Protein AF-A0A2R3IL04-F1 (afdb_monomer_lite)

Sequence (60 aa):
MKHQAFEIRSLAGNVLATVTAPVSGWTHEQLLDVAVQHEAITRDGADGYLGTQWVGSTEI

Secondary structure (DSSP, 8-state):
-TTSPEEEEETTS-EEEEEPPPTT---HHHHHHHHHHTGGG-TT-EEEEETTEEEEE---

Radius of gyration: 10.61 Å; chains: 1; bounding box: 25×16×29 Å

Foldseek 3Di:
DQQAWKFKAAPVGHTPDTHGHDPVGDDPVVVVVVCVVCVVVQVNKIWIDRVPDTDDIDDD

Organism: NCBI:txid2994495

pLDDT: mean 92.41, std 6.32, range [64.88, 97.56]

Structure (mmCIF, N/CA/C/O backbone):
data_AF-A0A2R3IL04-F1
#
_entry.id   AF-A0A2R3IL04-F1
#
loop_
_atom_site.group_PDB
_atom_site.id
_atom_site.type_symbol
_atom_site.label_atom_id
_atom_site.label_alt_id
_atom_site.label_comp_id
_atom_site.label_asym_id
_atom_site.label_entity_id
_atom_site.label_seq_id
_atom_site.pdbx_PDB_ins_code
_atom_site.Cartn_x
_atom_site.Cartn_y
_atom_site.Cartn_z
_atom_site.occupancy
_atom_site.B_iso_or_equiv
_atom_site.auth_seq_id
_atom_site.auth_comp_id
_atom_site.auth_asym_id
_atom_site.auth_atom_id
_atom_site.pdbx_PDB_model_num
ATOM 1 N N . MET A 1 1 ? -13.567 -0.391 3.963 1.00 64.88 1 MET A N 1
ATOM 2 C CA . MET A 1 1 ? -12.294 0.182 3.473 1.00 64.88 1 MET A CA 1
ATOM 3 C C . MET A 1 1 ? -11.188 0.089 4.522 1.00 64.88 1 MET A C 1
ATOM 5 O O . MET A 1 1 ? -10.245 -0.642 4.286 1.00 64.88 1 MET A O 1
ATOM 9 N N . LYS A 1 2 ? -11.304 0.751 5.687 1.00 76.56 2 LYS A N 1
ATOM 10 C CA . LYS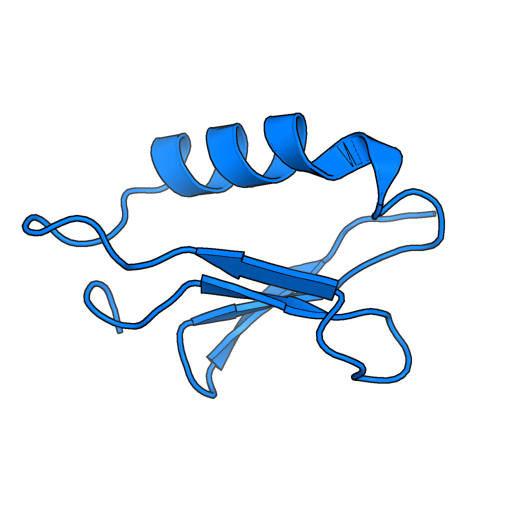 A 1 2 ? -10.199 0.874 6.665 1.00 76.56 2 LYS A CA 1
ATOM 11 C C . LYS A 1 2 ? -9.628 -0.437 7.228 1.00 76.56 2 LYS A C 1
ATOM 13 O O . LYS A 1 2 ? -8.481 -0.433 7.639 1.0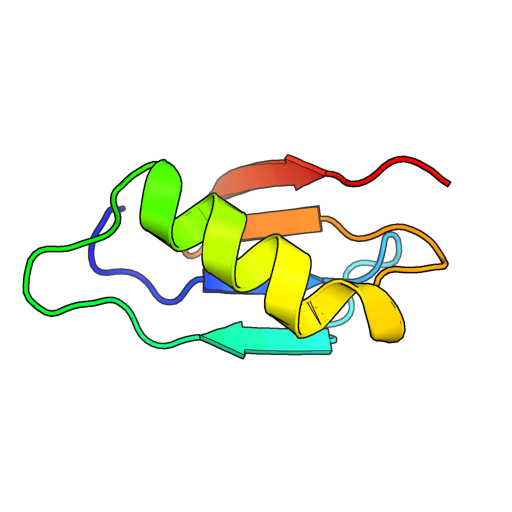0 76.56 2 LYS A O 1
ATOM 18 N N . HIS A 1 3 ? -10.395 -1.527 7.234 1.00 88.44 3 HIS A N 1
ATOM 19 C CA . HIS A 1 3 ? -9.944 -2.849 7.703 1.00 88.44 3 HIS A CA 1
ATOM 20 C C . HIS A 1 3 ? -9.469 -3.776 6.570 1.00 88.44 3 HIS A C 1
ATOM 22 O O . HIS A 1 3 ? -9.231 -4.956 6.803 1.00 88.44 3 HIS A O 1
ATOM 28 N N . GLN A 1 4 ? -9.384 -3.280 5.332 1.00 93.00 4 GLN A N 1
ATOM 29 C CA . GLN A 1 4 ? -8.841 -4.057 4.217 1.00 93.00 4 GLN A CA 1
ATOM 30 C C . GLN A 1 4 ? -7.319 -3.975 4.210 1.00 93.00 4 GLN A C 1
ATOM 32 O O . GLN A 1 4 ? -6.754 -2.944 4.586 1.00 93.00 4 GLN A O 1
ATOM 37 N N . ALA A 1 5 ? -6.673 -5.046 3.752 1.00 94.75 5 ALA A N 1
ATOM 38 C CA . ALA A 1 5 ? -5.242 -5.025 3.506 1.00 94.75 5 ALA A CA 1
ATOM 39 C C . ALA A 1 5 ? -4.886 -3.894 2.529 1.00 94.75 5 ALA A C 1
ATOM 41 O O . ALA A 1 5 ? -5.653 -3.580 1.611 1.00 94.75 5 ALA A O 1
ATOM 42 N N . PHE A 1 6 ? -3.735 -3.279 2.775 1.00 96.25 6 PHE A N 1
ATOM 43 C CA . PHE A 1 6 ? -3.135 -2.315 1.874 1.00 96.25 6 PHE A CA 1
ATOM 44 C C . PHE A 1 6 ? -2.207 -3.053 0.917 1.00 96.25 6 PHE A C 1
ATOM 46 O O . PHE A 1 6 ? -1.272 -3.726 1.347 1.00 96.25 6 PHE A O 1
ATOM 53 N N . GLU A 1 7 ? -2.485 -2.958 -0.374 1.00 97.56 7 GLU A N 1
ATOM 54 C CA . GLU A 1 7 ? -1.654 -3.539 -1.418 1.00 97.56 7 GLU A CA 1
ATOM 55 C C . GLU A 1 7 ? -0.857 -2.445 -2.111 1.00 97.56 7 GLU A C 1
ATOM 57 O O . GLU A 1 7 ? -1.416 -1.446 -2.563 1.00 97.56 7 GLU A O 1
ATOM 62 N N 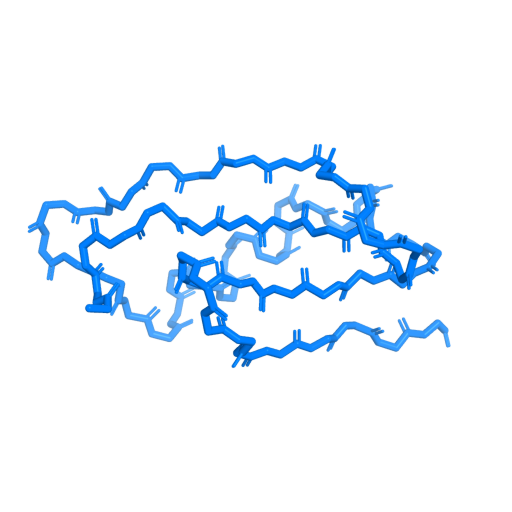. ILE A 1 8 ? 0.445 -2.678 -2.229 1.00 97.12 8 ILE A N 1
ATOM 63 C CA . ILE A 1 8 ? 1.343 -1.898 -3.072 1.00 97.12 8 ILE A CA 1
ATOM 64 C C . ILE A 1 8 ? 1.476 -2.668 -4.375 1.00 97.12 8 ILE A C 1
ATOM 66 O O . ILE A 1 8 ? 1.860 -3.841 -4.368 1.00 97.12 8 ILE A O 1
ATOM 70 N N . ARG A 1 9 ? 1.145 -2.028 -5.492 1.00 97.44 9 ARG A N 1
ATOM 71 C CA . ARG A 1 9 ? 1.196 -2.626 -6.826 1.00 97.44 9 ARG A CA 1
ATOM 72 C C . ARG A 1 9 ? 2.117 -1.816 -7.726 1.00 97.44 9 ARG A C 1
ATOM 74 O O . ARG A 1 9 ? 2.161 -0.600 -7.609 1.00 97.44 9 ARG A O 1
ATOM 81 N N . SER A 1 10 ? 2.834 -2.459 -8.639 1.00 95.81 10 SER A N 1
ATOM 82 C CA . SER A 1 10 ? 3.555 -1.736 -9.689 1.00 95.81 10 SER A CA 1
ATOM 83 C C . SER A 1 10 ? 2.570 -1.024 -10.617 1.00 95.81 10 SER A C 1
ATOM 85 O O . SER A 1 10 ? 1.392 -1.382 -10.666 1.00 95.81 10 SER A O 1
ATOM 87 N N . LEU A 1 11 ? 3.055 -0.086 -11.434 1.00 93.31 11 LEU A N 1
ATOM 88 C CA . LEU A 1 11 ? 2.228 0.588 -12.448 1.00 93.31 11 LEU A CA 1
ATOM 89 C C . LEU A 1 11 ? 1.640 -0.370 -13.506 1.00 93.31 11 LEU A C 1
ATOM 91 O O . LEU A 1 11 ? 0.674 -0.040 -14.187 1.00 93.31 11 LEU A O 1
ATOM 95 N N . ALA A 1 12 ? 2.193 -1.581 -13.632 1.00 94.06 12 ALA A N 1
ATOM 96 C CA . ALA A 1 12 ? 1.638 -2.650 -14.465 1.00 94.06 12 ALA A CA 1
ATOM 97 C C . ALA A 1 12 ? 0.538 -3.473 -13.754 1.00 94.06 12 ALA A C 1
ATOM 99 O O . ALA A 1 12 ? -0.007 -4.404 -14.342 1.00 94.06 12 ALA A O 1
ATOM 100 N N . GLY A 1 13 ? 0.227 -3.161 -12.492 1.00 93.75 13 GLY A N 1
ATOM 101 C CA . GLY A 1 13 ? -0.795 -3.824 -11.680 1.00 93.75 13 GLY A CA 1
ATOM 102 C C . GLY A 1 13 ? -0.318 -5.050 -10.894 1.00 93.75 13 GLY A C 1
ATOM 103 O O . GLY A 1 13 ? -1.135 -5.695 -10.237 1.00 93.75 13 GLY A O 1
ATOM 104 N N . ASN A 1 14 ? 0.977 -5.382 -10.918 1.00 96.12 14 ASN A N 1
ATOM 105 C CA . ASN A 1 14 ? 1.511 -6.531 -10.178 1.00 96.12 14 ASN A CA 1
ATOM 106 C C . ASN A 1 14 ? 1.639 -6.203 -8.690 1.00 96.12 14 ASN A C 1
ATOM 108 O O . ASN A 1 14 ? 2.206 -5.170 -8.351 1.00 96.12 14 ASN A O 1
ATOM 112 N N . VAL A 1 15 ? 1.183 -7.084 -7.797 1.00 96.69 15 VAL A N 1
ATOM 113 C CA . VAL A 1 15 ? 1.348 -6.890 -6.346 1.00 96.69 15 VAL A CA 1
ATOM 114 C C . VAL A 1 15 ? 2.826 -7.015 -5.967 1.00 96.69 15 VAL A C 1
ATOM 116 O O . VAL A 1 15 ? 3.443 -8.054 -6.189 1.00 96.69 15 VAL A O 1
ATOM 119 N N . LEU A 1 16 ? 3.375 -5.948 -5.388 1.00 96.50 16 LEU A N 1
ATOM 120 C CA . LEU A 1 16 ? 4.746 -5.862 -4.882 1.00 96.50 16 LEU A CA 1
ATOM 121 C C . LEU A 1 16 ? 4.806 -6.165 -3.381 1.00 96.50 16 LEU A C 1
ATOM 123 O O . LEU A 1 16 ? 5.743 -6.810 -2.917 1.00 96.50 16 LEU A O 1
ATOM 127 N N . ALA A 1 17 ? 3.795 -5.722 -2.627 1.00 97.06 17 ALA A N 1
ATOM 128 C CA . ALA A 1 17 ? 3.658 -6.001 -1.202 1.00 97.06 17 ALA A CA 1
ATOM 129 C C . ALA A 1 17 ? 2.190 -5.956 -0.752 1.00 97.06 17 ALA A C 1
ATOM 131 O O . ALA A 1 17 ? 1.348 -5.288 -1.356 1.00 97.06 17 ALA A O 1
ATOM 132 N N . THR A 1 18 ? 1.896 -6.638 0.355 1.00 96.94 18 THR A N 1
ATOM 133 C CA . THR A 1 18 ? 0.585 -6.612 1.011 1.00 96.94 18 THR A CA 1
ATOM 134 C C . THR A 1 18 ? 0.775 -6.434 2.510 1.00 96.94 18 THR A C 1
ATOM 136 O O . THR A 1 18 ? 1.482 -7.215 3.144 1.00 96.94 18 THR A O 1
ATOM 139 N N . VAL A 1 19 ? 0.122 -5.423 3.080 1.00 96.31 19 VAL A N 1
ATOM 140 C CA . VAL A 1 19 ? 0.178 -5.099 4.506 1.00 96.31 19 VAL A CA 1
ATOM 141 C C . VAL A 1 19 ? -1.199 -5.296 5.124 1.00 96.31 19 VAL A C 1
ATOM 143 O O . VAL A 1 19 ? -2.192 -4.705 4.693 1.00 96.31 19 VAL A O 1
ATOM 146 N N . THR A 1 20 ? -1.274 -6.151 6.141 1.00 95.31 20 THR A N 1
ATOM 147 C CA . THR A 1 20 ? -2.522 -6.435 6.853 1.00 95.31 20 THR A CA 1
ATOM 148 C C . THR A 1 20 ? -3.038 -5.179 7.549 1.00 95.31 20 THR A C 1
ATOM 150 O O . THR A 1 20 ? -2.262 -4.410 8.113 1.00 95.31 20 THR A O 1
ATOM 153 N N . ALA A 1 21 ? -4.354 -4.975 7.532 1.00 94.38 21 ALA A N 1
ATOM 154 C CA . ALA A 1 21 ? -4.949 -3.818 8.182 1.00 94.38 21 ALA A CA 1
ATOM 155 C C . ALA A 1 21 ? -4.730 -3.837 9.705 1.00 94.38 21 ALA A C 1
ATOM 157 O O . ALA A 1 21 ? -4.894 -4.891 10.331 1.00 94.38 21 ALA A O 1
ATOM 158 N N . PRO A 1 22 ? -4.462 -2.678 10.328 1.00 94.44 22 PRO A N 1
ATOM 159 C CA . PRO A 1 22 ? -4.550 -2.531 11.772 1.00 94.44 22 PRO A CA 1
ATOM 160 C C . PRO A 1 22 ? -5.959 -2.863 12.274 1.00 94.44 22 PRO A C 1
ATOM 162 O O . PRO A 1 22 ? -6.952 -2.600 11.593 1.00 94.44 22 PRO A O 1
ATOM 165 N N . VAL A 1 23 ? -6.068 -3.367 13.507 1.00 92.12 23 VAL A N 1
ATOM 166 C CA . VAL A 1 23 ? -7.368 -3.682 14.136 1.00 92.12 23 VAL A CA 1
ATOM 167 C C . VAL A 1 23 ? -8.260 -2.439 14.255 1.00 92.12 23 VAL A C 1
ATOM 169 O O . VAL A 1 23 ? -9.472 -2.534 14.102 1.00 92.12 23 VAL A O 1
ATOM 172 N N . SER A 1 24 ? -7.664 -1.263 14.466 1.00 93.75 24 SER A N 1
ATOM 173 C CA . SER A 1 24 ? -8.351 0.039 14.477 1.00 93.75 24 SER A CA 1
ATOM 174 C C . SER A 1 24 ? -8.708 0.570 13.081 1.00 93.75 24 SER A C 1
ATOM 176 O O . SER A 1 24 ? -9.340 1.621 12.955 1.00 93.75 24 SER A O 1
ATOM 178 N N . GLY A 1 25 ? -8.260 -0.120 12.033 1.00 93.56 25 GLY A N 1
ATOM 179 C CA . GLY A 1 25 ? -8.226 0.364 10.664 1.00 93.56 25 GLY A CA 1
ATOM 180 C C . GLY A 1 25 ? -7.111 1.381 10.404 1.00 93.56 25 GLY A C 1
ATOM 181 O O . GLY A 1 25 ? -6.440 1.844 11.326 1.00 93.56 25 GLY A O 1
ATOM 182 N N . TRP A 1 26 ? -6.927 1.712 9.126 1.00 94.44 26 TRP A N 1
ATOM 183 C CA . TRP A 1 26 ? -5.889 2.632 8.657 1.00 94.44 26 TRP A CA 1
ATOM 184 C C . TRP A 1 26 ? -6.133 4.097 9.035 1.00 94.44 26 TRP A C 1
ATOM 186 O O . TRP A 1 26 ? -7.234 4.632 8.833 1.00 94.44 26 TRP A O 1
ATOM 196 N N . THR A 1 27 ? -5.068 4.757 9.493 1.00 93.88 27 THR A N 1
ATOM 197 C CA . THR A 1 27 ? -4.921 6.220 9.475 1.00 93.88 27 THR A CA 1
ATOM 198 C C . THR A 1 27 ? -4.060 6.668 8.294 1.00 93.88 27 THR A C 1
ATOM 200 O O . THR A 1 27 ? -3.443 5.849 7.613 1.00 93.88 27 THR A O 1
ATOM 203 N N . HIS A 1 28 ? -4.032 7.975 8.033 1.00 91.25 28 HIS A N 1
ATOM 204 C CA . HIS A 1 28 ? -3.196 8.529 6.973 1.00 91.25 28 HIS A CA 1
ATOM 205 C C . HIS A 1 28 ? -1.703 8.364 7.290 1.00 91.25 28 HIS A C 1
ATOM 207 O O . HIS A 1 28 ? -0.942 7.932 6.434 1.00 91.25 28 HIS A O 1
ATOM 213 N N . GLU A 1 29 ? -1.305 8.616 8.536 1.00 94.69 29 GLU A N 1
ATOM 214 C CA . GLU A 1 29 ? 0.080 8.514 9.007 1.00 94.69 29 GLU A CA 1
ATOM 215 C C . GLU A 1 29 ? 0.611 7.086 8.866 1.00 94.69 29 GLU A C 1
ATOM 217 O O . GLU A 1 29 ? 1.709 6.883 8.368 1.00 94.69 29 GLU A O 1
ATOM 222 N N . GLN A 1 30 ? -0.205 6.083 9.199 1.00 95.19 30 GLN A N 1
ATOM 223 C CA . GLN A 1 30 ? 0.173 4.679 9.021 1.00 95.19 30 GLN A CA 1
ATOM 224 C C . GLN A 1 30 ? 0.388 4.311 7.547 1.00 95.19 30 GLN A C 1
ATOM 226 O O . GLN A 1 30 ? 1.254 3.497 7.239 1.00 95.19 30 GLN A O 1
ATOM 231 N N . LEU A 1 31 ? -0.389 4.896 6.630 1.00 93.31 31 LEU A N 1
ATOM 232 C CA . LEU A 1 31 ? -0.189 4.687 5.194 1.00 93.31 31 LEU A CA 1
ATOM 233 C C . LEU A 1 31 ? 1.097 5.370 4.704 1.00 93.31 31 LEU A C 1
ATOM 235 O O . LEU A 1 31 ? 1.800 4.797 3.873 1.00 93.31 31 LEU A O 1
ATOM 239 N N . LEU A 1 32 ? 1.438 6.546 5.244 1.00 92.38 32 LEU A N 1
ATOM 240 C CA . LEU A 1 32 ? 2.715 7.213 4.967 1.00 92.38 32 LEU A CA 1
ATOM 241 C C . LEU A 1 32 ? 3.904 6.394 5.486 1.00 92.38 32 LEU A C 1
ATOM 243 O O . LEU A 1 32 ? 4.871 6.202 4.753 1.00 92.38 32 LEU A O 1
ATOM 247 N N . ASP A 1 33 ? 3.815 5.849 6.701 1.00 95.44 33 ASP A N 1
ATOM 248 C CA . ASP A 1 33 ? 4.860 4.990 7.268 1.00 95.44 33 ASP A CA 1
ATOM 249 C C . ASP A 1 33 ? 5.094 3.747 6.399 1.00 95.44 33 ASP A C 1
ATOM 251 O O . ASP A 1 33 ? 6.237 3.373 6.133 1.00 95.44 33 ASP A O 1
ATOM 255 N N . VAL A 1 34 ? 4.017 3.120 5.912 1.00 94.56 34 VAL A N 1
ATOM 256 C CA . VAL A 1 34 ? 4.109 1.989 4.979 1.00 94.56 34 VAL A CA 1
ATOM 257 C C . VAL A 1 34 ? 4.786 2.406 3.674 1.00 94.56 34 VAL A C 1
ATOM 259 O O . VAL A 1 34 ? 5.637 1.661 3.189 1.00 94.56 34 VAL A O 1
ATO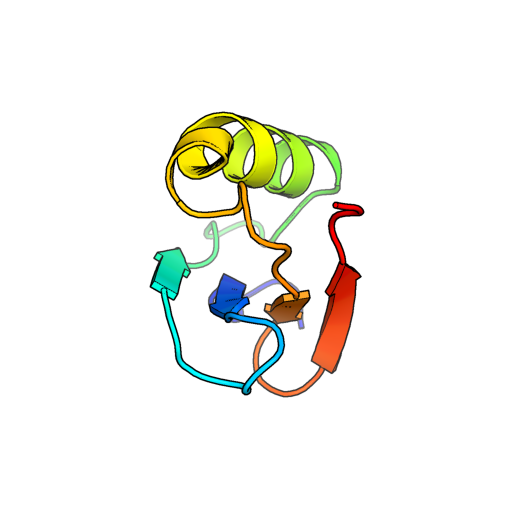M 262 N N . ALA A 1 35 ? 4.458 3.578 3.123 1.00 91.19 35 ALA A N 1
ATOM 263 C CA . ALA A 1 35 ? 5.092 4.079 1.905 1.00 91.19 35 ALA A CA 1
ATOM 264 C C . ALA A 1 35 ? 6.609 4.257 2.086 1.00 91.19 35 ALA A C 1
ATOM 266 O O . ALA A 1 35 ? 7.382 3.749 1.277 1.00 91.19 35 ALA A O 1
ATOM 267 N N . VAL A 1 36 ? 7.044 4.878 3.189 1.00 92.62 36 VAL A N 1
ATOM 268 C CA . VAL A 1 36 ? 8.473 5.050 3.512 1.00 92.62 36 VAL A CA 1
ATOM 269 C C . VAL A 1 36 ? 9.176 3.698 3.675 1.00 92.62 36 VAL A C 1
ATOM 271 O O . VAL A 1 36 ? 10.262 3.489 3.141 1.00 92.62 36 VAL A O 1
ATOM 274 N N . GLN A 1 37 ? 8.552 2.739 4.365 1.00 96.00 37 GLN A N 1
ATOM 275 C CA . GLN A 1 37 ? 9.133 1.405 4.573 1.00 96.00 37 GLN A CA 1
ATOM 276 C C . GLN A 1 37 ? 9.330 0.611 3.272 1.00 96.00 37 GLN A C 1
ATOM 278 O O . GLN A 1 37 ? 10.170 -0.288 3.231 1.00 96.00 37 GLN A O 1
ATOM 283 N N . HIS A 1 38 ? 8.573 0.931 2.219 1.00 95.31 38 HIS A N 1
ATOM 284 C CA . HIS A 1 38 ? 8.599 0.217 0.941 1.00 95.31 38 HIS A CA 1
ATOM 285 C C . HIS A 1 38 ? 9.226 1.032 -0.199 1.00 95.31 38 HIS A C 1
ATOM 287 O O . HIS A 1 38 ? 9.238 0.563 -1.333 1.00 95.31 38 HIS A O 1
ATOM 293 N N . GLU A 1 39 ? 9.833 2.189 0.084 1.00 92.62 39 GLU A N 1
ATOM 294 C CA . GLU A 1 39 ? 10.446 3.065 -0.927 1.00 92.62 39 GLU A CA 1
ATOM 295 C C . GLU A 1 39 ? 11.433 2.318 -1.845 1.00 92.62 39 GLU A C 1
ATOM 297 O O . GLU A 1 39 ? 11.491 2.546 -3.052 1.00 92.62 39 GLU A O 1
ATOM 302 N N . ALA A 1 40 ? 12.182 1.355 -1.296 1.00 93.94 40 ALA A N 1
ATOM 303 C CA . ALA A 1 40 ? 13.146 0.559 -2.053 1.00 93.94 40 ALA A CA 1
ATOM 304 C C . ALA A 1 40 ? 12.516 -0.283 -3.179 1.00 93.94 40 ALA A C 1
ATOM 306 O O . ALA A 1 40 ? 13.194 -0.550 -4.171 1.00 93.94 40 ALA A O 1
ATOM 307 N N . ILE A 1 41 ? 11.250 -0.692 -3.034 1.00 93.31 41 ILE A N 1
ATOM 308 C CA . ILE A 1 41 ? 10.525 -1.507 -4.021 1.00 93.31 41 ILE A CA 1
ATOM 309 C C . ILE A 1 41 ? 9.558 -0.684 -4.883 1.00 93.31 41 ILE A C 1
ATOM 311 O O . ILE A 1 41 ? 8.984 -1.225 -5.822 1.00 93.31 41 ILE A O 1
ATOM 315 N N . THR A 1 42 ? 9.384 0.607 -4.591 1.00 93.25 42 THR A N 1
ATOM 316 C CA . THR A 1 42 ? 8.500 1.520 -5.337 1.00 93.25 42 THR A CA 1
ATOM 317 C C . THR A 1 42 ? 9.263 2.544 -6.180 1.00 93.25 42 THR A C 1
ATOM 319 O O . THR A 1 42 ? 8.667 3.503 -6.659 1.00 93.25 42 THR A O 1
ATOM 322 N N . ARG A 1 43 ? 10.575 2.356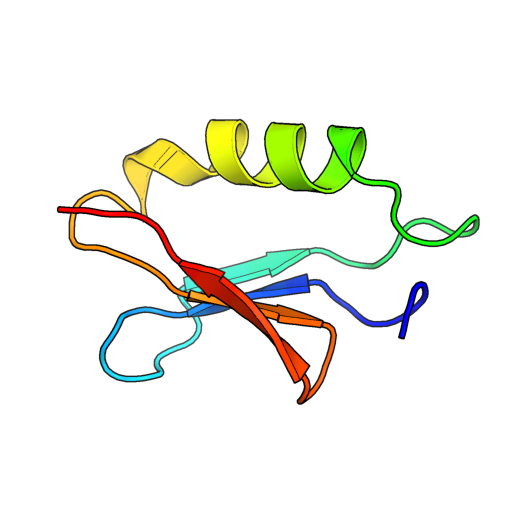 -6.380 1.00 89.38 43 ARG A N 1
ATOM 323 C CA . ARG A 1 43 ? 11.437 3.287 -7.138 1.00 89.38 43 ARG A CA 1
ATOM 324 C C . ARG A 1 43 ? 11.029 3.477 -8.597 1.00 89.38 43 ARG A C 1
ATOM 326 O O . ARG A 1 43 ? 11.284 4.532 -9.156 1.00 89.38 43 ARG A O 1
ATOM 333 N N . ASP A 1 44 ? 10.393 2.471 -9.188 1.00 91.31 44 ASP A N 1
ATOM 334 C CA . ASP A 1 44 ? 9.898 2.517 -10.569 1.00 91.31 44 ASP A CA 1
ATOM 335 C C . ASP A 1 44 ? 8.429 2.983 -10.651 1.00 91.31 44 ASP A C 1
ATOM 337 O O . ASP A 1 44 ? 7.758 2.782 -11.665 1.00 91.31 44 ASP A O 1
ATOM 341 N N . GLY A 1 45 ? 7.907 3.572 -9.571 1.00 93.38 45 GLY A N 1
ATOM 342 C CA . GLY A 1 45 ? 6.502 3.932 -9.430 1.00 93.38 45 GLY A CA 1
ATOM 343 C C . GLY A 1 45 ? 5.643 2.772 -8.918 1.00 93.38 45 GLY A C 1
ATOM 344 O O . GLY A 1 45 ? 5.791 1.610 -9.316 1.00 93.38 45 GLY A O 1
ATOM 345 N N . ALA A 1 46 ? 4.708 3.088 -8.027 1.00 96.81 46 ALA A N 1
ATOM 346 C CA . ALA A 1 46 ? 3.756 2.128 -7.492 1.00 96.81 46 ALA A CA 1
ATOM 347 C C . ALA A 1 46 ? 2.430 2.785 -7.107 1.00 96.81 46 ALA A C 1
ATOM 349 O O . ALA A 1 46 ? 2.395 3.916 -6.632 1.00 96.81 46 ALA A O 1
ATOM 350 N N . ASP A 1 47 ? 1.347 2.026 -7.235 1.00 97.00 47 ASP A N 1
ATOM 351 C CA . ASP A 1 47 ? 0.020 2.383 -6.757 1.00 97.00 47 ASP A CA 1
ATOM 352 C C . ASP A 1 47 ? -0.293 1.716 -5.413 1.00 97.00 47 ASP A C 1
ATOM 354 O O . ASP A 1 47 ? -0.036 0.528 -5.203 1.00 97.00 47 ASP A O 1
ATOM 358 N N . GLY A 1 48 ? -0.936 2.468 -4.525 1.00 96.06 48 GLY A N 1
ATOM 359 C CA . GLY A 1 48 ? -1.505 1.986 -3.274 1.00 96.06 48 GLY A CA 1
ATOM 360 C C . GLY A 1 48 ? -3.000 1.701 -3.403 1.00 96.06 48 GLY A C 1
ATOM 361 O O . GLY A 1 48 ? -3.776 2.549 -3.856 1.00 96.06 48 GLY A O 1
ATOM 362 N N . TYR A 1 49 ? -3.422 0.527 -2.938 1.00 96.06 49 TYR A N 1
ATOM 363 C CA . TYR A 1 49 ? -4.816 0.089 -2.929 1.00 96.06 49 TYR A CA 1
ATOM 364 C C . TYR A 1 49 ? -5.267 -0.364 -1.538 1.00 96.06 49 TYR A C 1
ATOM 366 O O . TYR A 1 49 ? -4.550 -1.073 -0.842 1.00 96.06 49 TYR A O 1
ATOM 374 N N . LEU A 1 50 ? -6.503 -0.032 -1.157 1.00 94.12 50 LEU A N 1
ATOM 375 C CA . LEU A 1 50 ? -7.209 -0.646 -0.027 1.00 94.12 50 LEU A CA 1
ATOM 376 C C . LEU A 1 50 ? -8.318 -1.558 -0.555 1.00 94.12 50 LEU A C 1
ATOM 378 O O . LEU A 1 50 ? -9.416 -1.101 -0.890 1.00 94.12 50 LEU A O 1
ATOM 382 N N . GLY A 1 51 ? -8.044 -2.861 -0.618 1.00 88.94 51 GLY A N 1
ATOM 383 C CA . GLY A 1 51 ? -8.890 -3.812 -1.344 1.00 88.94 51 GLY A CA 1
ATOM 384 C C . GLY A 1 51 ? -8.912 -3.489 -2.842 1.00 88.94 51 GLY A C 1
ATOM 385 O O . GLY A 1 51 ? -7.885 -3.550 -3.510 1.00 88.94 51 GLY A O 1
ATOM 386 N N . THR A 1 52 ? -10.075 -3.122 -3.385 1.00 89.44 52 THR A N 1
ATOM 387 C CA . THR A 1 52 ? -10.221 -2.744 -4.806 1.00 89.44 52 THR A CA 1
ATOM 388 C C . THR A 1 52 ? -10.145 -1.237 -5.060 1.00 89.44 52 THR A C 1
ATOM 390 O O . THR A 1 52 ? -10.234 -0.812 -6.208 1.00 89.44 52 THR A O 1
ATOM 393 N N . GLN A 1 53 ? -10.016 -0.416 -4.014 1.00 93.56 53 GLN A N 1
ATOM 394 C CA . GLN A 1 53 ? -10.009 1.041 -4.131 1.00 93.56 53 GLN A CA 1
ATOM 395 C C . GLN A 1 53 ? -8.579 1.565 -4.248 1.00 93.56 53 GLN A C 1
ATOM 397 O O . GLN A 1 53 ? -7.785 1.351 -3.334 1.00 93.56 53 GLN A O 1
ATOM 402 N N . TRP A 1 54 ? -8.283 2.298 -5.321 1.00 93.62 54 TRP A N 1
ATOM 403 C CA . TRP A 1 54 ? -7.043 3.068 -5.441 1.00 93.62 54 TRP A CA 1
ATOM 404 C C . TRP A 1 54 ? -7.060 4.249 -4.465 1.00 93.62 54 TRP A C 1
ATOM 406 O O . TRP A 1 54 ? -8.086 4.932 -4.344 1.00 93.62 54 TRP A O 1
ATOM 416 N N . VAL A 1 55 ? -5.951 4.470 -3.758 1.00 92.25 55 VAL A N 1
ATOM 417 C CA . VAL A 1 55 ? -5.834 5.523 -2.733 1.00 92.25 55 VAL A CA 1
ATOM 418 C C . VAL A 1 55 ? -4.629 6.448 -2.914 1.00 92.25 55 VAL A C 1
ATOM 420 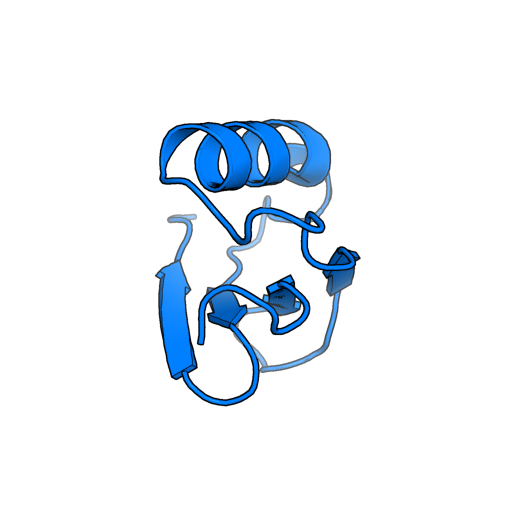O O . VAL A 1 55 ? -4.559 7.464 -2.227 1.00 92.25 55 VAL A O 1
ATOM 423 N N . GLY A 1 56 ? -3.708 6.141 -3.827 1.00 91.69 56 GLY A N 1
ATOM 424 C CA . GLY A 1 56 ? -2.566 7.000 -4.138 1.00 91.69 56 GLY A CA 1
ATOM 425 C C . GLY A 1 56 ? -1.538 6.303 -5.022 1.00 91.69 56 GLY A C 1
ATOM 426 O O . GLY A 1 56 ? -1.610 5.092 -5.214 1.00 91.69 56 GLY A O 1
ATOM 427 N N . SER A 1 57 ? -0.585 7.070 -5.544 1.00 91.56 57 SER A N 1
ATOM 428 C CA . SER A 1 57 ? 0.516 6.578 -6.376 1.00 91.56 57 SER A CA 1
ATOM 429 C C . SER A 1 57 ? 1.806 7.310 -6.015 1.00 91.56 57 SER A C 1
ATOM 431 O O . SER A 1 57 ? 1.746 8.423 -5.487 1.00 91.56 57 SER A O 1
ATOM 433 N N . THR A 1 58 ? 2.954 6.698 -6.283 1.00 87.62 58 THR A N 1
ATOM 434 C CA . THR A 1 58 ? 4.261 7.357 -6.196 1.00 87.62 58 THR A CA 1
ATOM 435 C C . THR A 1 58 ? 4.684 7.858 -7.573 1.00 87.62 58 THR A C 1
ATOM 437 O O . THR A 1 58 ? 4.465 7.191 -8.584 1.00 87.62 58 THR A O 1
ATOM 440 N N . GLU A 1 59 ? 5.307 9.033 -7.611 1.00 76.12 59 GLU A N 1
ATOM 441 C CA . GLU A 1 59 ? 5.956 9.544 -8.821 1.00 76.12 59 GLU A CA 1
ATOM 442 C C . GLU A 1 59 ? 7.259 8.765 -9.102 1.00 76.12 59 GLU A C 1
ATOM 444 O O . GLU A 1 59 ? 7.791 8.103 -8.204 1.00 76.12 59 GLU A O 1
ATOM 449 N N . ILE A 1 60 ? 7.736 8.822 -10.352 1.00 66.31 60 ILE A N 1
ATOM 450 C CA . ILE A 1 60 ? 9.064 8.335 -10.777 1.00 66.31 60 ILE A CA 1
ATOM 451 C C . ILE A 1 60 ? 10.039 9.511 -10.773 1.00 66.31 60 ILE A C 1
ATOM 453 O O . ILE A 1 60 ? 9.646 10.574 -11.309 1.00 66.31 60 ILE A O 1
#